Protein AF-A0A382U199-F1 (afdb_monomer_lite)

Structure (mmCIF, N/CA/C/O backbone):
data_AF-A0A382U199-F1
#
_entry.id   AF-A0A382U199-F1
#
loop_
_atom_site.group_PDB
_atom_site.id
_atom_site.type_symbol
_atom_site.label_atom_id
_atom_site.label_alt_id
_atom_site.label_comp_id
_atom_site.label_asym_id
_atom_site.label_entity_id
_atom_site.label_seq_id
_atom_site.pdbx_PDB_ins_code
_atom_site.Cartn_x
_atom_site.Cartn_y
_atom_site.Cartn_z
_atom_site.occupancy
_atom_site.B_iso_or_equiv
_atom_site.auth_seq_id
_atom_site.auth_comp_id
_atom_site.auth_asym_id
_atom_site.auth_atom_id
_atom_site.pdbx_PDB_model_num
ATOM 1 N N . MET A 1 1 ? 4.459 32.334 -35.045 1.00 56.81 1 MET A N 1
ATOM 2 C CA . MET A 1 1 ? 5.236 31.069 -34.989 1.00 56.81 1 MET A CA 1
ATOM 3 C C . MET A 1 1 ? 5.299 30.430 -33.591 1.00 56.81 1 MET A C 1
ATOM 5 O O . MET A 1 1 ? 5.370 29.214 -33.525 1.00 56.81 1 MET A O 1
ATOM 9 N N . LYS A 1 2 ? 5.196 31.190 -32.483 1.00 58.44 2 LYS A N 1
ATOM 10 C CA . LYS A 1 2 ? 5.225 30.644 -31.105 1.00 58.44 2 LYS A CA 1
ATOM 11 C C . LYS A 1 2 ? 4.044 29.714 -30.760 1.00 58.44 2 LYS A C 1
ATOM 13 O O . LYS A 1 2 ? 4.283 28.612 -30.292 1.00 58.44 2 LYS A O 1
ATOM 18 N N . ILE A 1 3 ? 2.803 30.084 -31.106 1.00 66.88 3 ILE A N 1
ATOM 19 C CA . ILE A 1 3 ? 1.591 29.295 -30.781 1.00 66.88 3 ILE A CA 1
ATOM 20 C C . ILE A 1 3 ? 1.611 27.864 -31.347 1.00 66.88 3 ILE A C 1
ATOM 22 O O . ILE A 1 3 ? 1.196 26.929 -30.671 1.00 66.88 3 ILE A O 1
ATOM 26 N N . LYS A 1 4 ? 2.133 27.669 -32.568 1.00 67.38 4 LYS A N 1
ATOM 27 C CA . LYS A 1 4 ? 2.202 26.338 -33.196 1.00 67.38 4 LYS A CA 1
ATOM 28 C C . LYS A 1 4 ? 3.180 25.413 -32.467 1.00 67.38 4 LYS A C 1
ATOM 30 O O . LYS A 1 4 ? 2.926 24.216 -32.389 1.00 67.38 4 LYS A O 1
ATOM 35 N N . ASN A 1 5 ? 4.266 25.958 -31.920 1.00 71.75 5 ASN A N 1
ATOM 36 C CA . ASN A 1 5 ? 5.244 25.174 -31.168 1.00 71.75 5 ASN A CA 1
ATOM 37 C C . ASN A 1 5 ? 4.740 24.862 -29.757 1.00 71.75 5 ASN A C 1
ATOM 39 O O . ASN A 1 5 ? 4.902 23.734 -29.304 1.00 71.75 5 ASN A O 1
ATOM 43 N N . THR A 1 6 ? 4.063 25.807 -29.099 1.00 74.62 6 THR A N 1
ATOM 44 C CA . THR A 1 6 ? 3.455 25.570 -27.780 1.00 74.62 6 THR A CA 1
ATOM 45 C C . THR A 1 6 ? 2.337 24.526 -27.852 1.00 74.62 6 THR A C 1
ATOM 47 O O . THR A 1 6 ? 2.275 23.641 -27.007 1.00 74.62 6 THR A O 1
ATOM 50 N N . PHE A 1 7 ? 1.503 24.567 -28.898 1.00 81.94 7 PHE A N 1
ATOM 51 C CA . PHE A 1 7 ? 0.446 23.573 -29.112 1.00 81.94 7 PHE A CA 1
ATOM 52 C C . PHE A 1 7 ? 1.013 22.169 -29.359 1.00 81.94 7 PHE A C 1
ATOM 54 O O . PHE A 1 7 ? 0.548 21.202 -28.767 1.00 81.94 7 PHE A O 1
ATOM 61 N N . LYS A 1 8 ? 2.070 22.055 -30.174 1.00 79.81 8 LYS A N 1
ATOM 62 C CA . LYS A 1 8 ? 2.770 20.778 -30.376 1.00 79.81 8 LYS A CA 1
ATOM 63 C C . LYS A 1 8 ? 3.344 20.231 -29.069 1.00 79.81 8 LYS A C 1
ATOM 65 O O . LYS A 1 8 ? 3.179 19.048 -28.799 1.00 79.81 8 LYS A O 1
ATOM 70 N N . LEU A 1 9 ? 3.974 21.080 -28.256 1.00 83.12 9 LEU A N 1
ATOM 71 C CA . LEU A 1 9 ? 4.549 20.669 -26.974 1.00 83.12 9 LEU A CA 1
ATOM 72 C C . LEU A 1 9 ? 3.473 20.142 -26.010 1.00 83.12 9 LEU A C 1
ATOM 74 O O . LEU A 1 9 ? 3.666 19.108 -25.380 1.00 83.12 9 LEU A O 1
ATOM 78 N N . LEU A 1 10 ? 2.322 20.820 -25.952 1.00 85.50 10 LEU A N 1
ATOM 79 C CA . LEU A 1 10 ? 1.181 20.408 -25.135 1.00 85.50 10 LEU A CA 1
ATOM 80 C C . LEU A 1 10 ? 0.643 19.033 -25.565 1.00 85.50 10 LEU A C 1
ATOM 82 O O . LEU A 1 10 ? 0.389 18.176 -24.723 1.00 85.50 10 LEU A O 1
ATOM 86 N N . VAL A 1 11 ? 0.513 18.804 -26.875 1.00 85.81 11 VAL A N 1
ATOM 87 C CA . VAL A 1 11 ? 0.045 17.524 -27.428 1.00 85.81 11 VAL A CA 1
ATOM 88 C C . VAL A 1 11 ? 1.038 16.397 -27.134 1.00 85.81 11 VAL A C 1
ATOM 90 O O . VAL A 1 11 ? 0.623 15.318 -26.724 1.00 85.81 11 VAL A O 1
ATOM 93 N N . PHE A 1 12 ? 2.34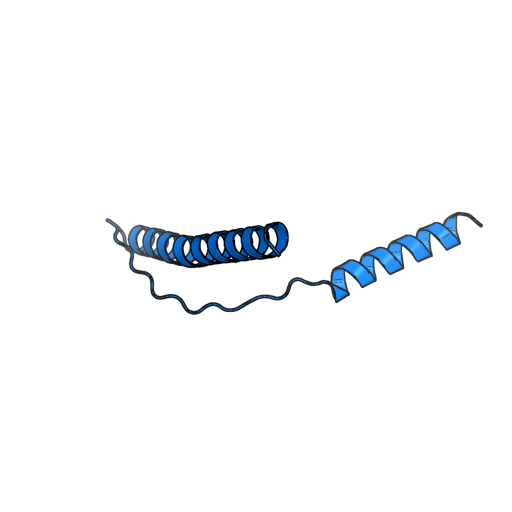3 16.644 -27.269 1.00 84.88 12 PHE A N 1
ATOM 94 C CA . PHE A 1 12 ? 3.364 15.653 -26.912 1.00 84.88 12 PHE A CA 1
ATOM 95 C C . PHE A 1 12 ? 3.365 15.322 -25.414 1.00 84.88 12 PHE A C 1
ATOM 97 O O . PHE A 1 12 ? 3.477 14.151 -25.060 1.00 84.88 12 PHE A O 1
ATOM 104 N N . ALA A 1 13 ? 3.190 16.317 -24.541 1.00 82.19 13 ALA A N 1
ATOM 105 C CA . ALA A 1 13 ? 3.085 16.093 -23.100 1.00 82.19 13 ALA A CA 1
ATOM 106 C C . ALA A 1 13 ? 1.844 15.257 -22.737 1.00 82.19 13 ALA A C 1
ATOM 108 O O . ALA A 1 13 ? 1.936 14.333 -21.933 1.00 82.19 13 ALA A O 1
ATOM 109 N N . LEU A 1 14 ? 0.701 15.527 -23.376 1.00 81.50 14 LEU A N 1
ATOM 110 C CA . LEU A 1 14 ? -0.522 14.736 -23.204 1.00 81.50 14 LEU A CA 1
ATOM 111 C C . LEU A 1 14 ? -0.344 13.283 -23.665 1.00 81.50 14 LEU A C 1
ATOM 113 O O . LEU A 1 14 ? -0.725 12.365 -22.943 1.00 81.50 14 LEU A O 1
ATOM 117 N N . ILE A 1 15 ? 0.271 13.063 -24.831 1.00 82.12 15 ILE A N 1
ATOM 118 C CA . ILE A 1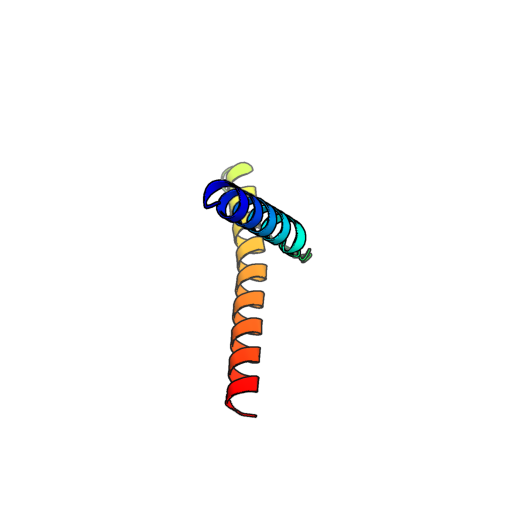 15 ? 0.550 11.712 -25.346 1.00 82.12 15 ILE A CA 1
ATOM 119 C C . ILE A 1 15 ? 1.500 10.961 -24.408 1.00 82.12 15 ILE A C 1
ATOM 121 O O . ILE A 1 15 ? 1.268 9.791 -24.117 1.00 82.12 15 ILE A O 1
ATOM 125 N N . TYR A 1 16 ? 2.531 11.630 -23.888 1.00 81.00 16 TYR A N 1
ATOM 126 C CA . TYR A 1 16 ? 3.466 11.028 -22.940 1.00 81.00 16 TYR A CA 1
ATOM 127 C C .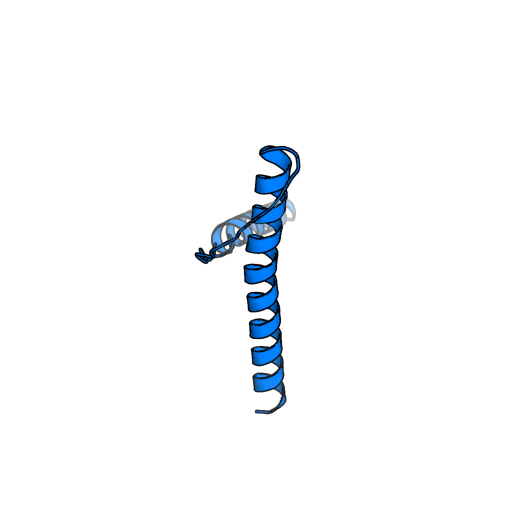 TYR A 1 16 ? 2.758 10.534 -21.671 1.00 81.00 16 TYR A C 1
ATOM 129 O O . TYR A 1 16 ? 2.957 9.392 -21.269 1.00 81.00 16 TYR A O 1
ATOM 137 N N . VAL A 1 17 ? 1.873 11.343 -21.081 1.00 74.62 17 VAL A N 1
ATOM 138 C CA . VAL A 1 17 ? 1.110 10.948 -19.883 1.00 74.62 17 VAL A CA 1
ATOM 139 C C . VAL A 1 17 ? 0.212 9.735 -20.152 1.00 74.62 17 VAL A C 1
ATOM 141 O O . VAL A 1 17 ? 0.129 8.842 -19.313 1.00 74.62 17 VAL A O 1
ATOM 144 N N . VAL A 1 18 ? -0.426 9.665 -21.324 1.00 75.12 18 VAL A N 1
ATOM 145 C CA . VAL A 1 18 ? -1.292 8.530 -21.692 1.00 75.12 18 VAL A CA 1
ATOM 146 C C . VAL A 1 18 ? -0.476 7.261 -21.963 1.00 75.12 18 VAL A C 1
ATOM 148 O O . VAL A 1 18 ? -0.861 6.182 -21.521 1.00 75.12 18 VAL A O 1
ATOM 151 N N . CYS A 1 19 ? 0.660 7.369 -22.655 1.00 71.19 19 CYS A N 1
ATOM 152 C CA . CYS A 1 19 ? 1.503 6.217 -22.991 1.00 71.19 19 CYS A CA 1
ATOM 153 C C . CYS A 1 19 ? 2.290 5.666 -21.794 1.00 71.19 19 CYS A C 1
ATOM 155 O O . CYS A 1 19 ? 2.587 4.475 -21.764 1.00 71.19 19 CYS A O 1
ATOM 157 N N . VAL A 1 20 ? 2.623 6.513 -20.818 1.00 68.44 20 VAL A N 1
ATOM 158 C CA . VAL A 1 20 ? 3.339 6.124 -19.591 1.00 68.44 20 VAL A CA 1
ATOM 159 C C . VAL A 1 20 ? 2.364 5.795 -18.452 1.00 68.44 20 VAL A C 1
ATOM 161 O O . VAL A 1 20 ? 2.798 5.547 -17.331 1.00 68.44 20 VAL A O 1
ATOM 164 N N . GLY A 1 21 ? 1.051 5.756 -18.730 1.00 60.97 21 GLY A N 1
ATOM 165 C CA . GLY A 1 21 ? 0.011 5.349 -17.784 1.00 60.97 21 GLY A CA 1
ATOM 166 C C . GLY A 1 21 ? 0.465 4.138 -16.971 1.00 60.97 21 GLY A C 1
ATOM 167 O O . GLY A 1 21 ? 0.738 3.076 -17.530 1.00 60.97 21 GLY A O 1
ATOM 168 N N . GLY A 1 22 ? 0.656 4.365 -15.669 1.00 59.50 22 GLY A N 1
ATOM 169 C CA . GLY A 1 22 ? 1.440 3.498 -14.795 1.00 59.50 22 GLY A CA 1
ATOM 170 C C . GLY A 1 22 ? 1.026 2.035 -14.901 1.00 59.50 22 GLY A C 1
ATOM 171 O O . GLY A 1 22 ? -0.162 1.710 -14.916 1.00 59.50 22 GLY A O 1
ATOM 172 N N . LYS A 1 23 ? 2.016 1.141 -14.978 1.00 62.38 23 LYS A N 1
ATOM 173 C CA . LYS A 1 23 ? 1.768 -0.301 -14.949 1.00 62.38 23 LYS A CA 1
ATOM 174 C C . LYS A 1 23 ? 1.147 -0.660 -13.602 1.00 62.38 23 LYS A C 1
ATOM 176 O O . LYS A 1 23 ? 1.841 -0.704 -12.593 1.00 62.38 23 LYS A O 1
ATOM 181 N N . VAL A 1 24 ? -0.159 -0.914 -13.593 1.00 65.00 24 VAL A N 1
ATOM 182 C CA . VAL A 1 24 ? -0.854 -1.442 -12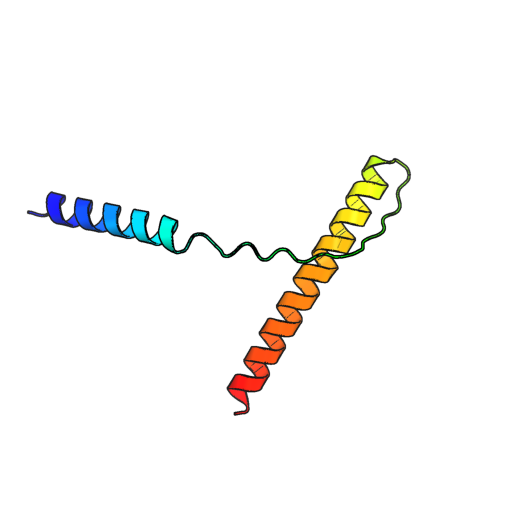.418 1.00 65.00 24 VAL A CA 1
ATOM 183 C C . VAL A 1 24 ? -0.409 -2.889 -12.244 1.00 65.00 24 VAL A C 1
ATOM 185 O O . VAL A 1 24 ? -0.823 -3.768 -12.997 1.00 65.00 24 VAL A O 1
ATOM 188 N N . ASN A 1 25 ? 0.473 -3.126 -11.278 1.00 68.00 25 ASN A N 1
ATOM 189 C CA . ASN A 1 25 ? 0.894 -4.470 -10.913 1.00 68.00 25 ASN A CA 1
ATOM 190 C C . ASN A 1 25 ? -0.101 -5.024 -9.894 1.00 68.00 25 ASN A C 1
ATOM 192 O O . ASN A 1 25 ? -0.218 -4.514 -8.782 1.00 68.00 25 ASN A O 1
ATOM 196 N N . TYR A 1 26 ? -0.851 -6.051 -10.287 1.00 71.88 26 TYR A N 1
ATOM 197 C CA . TYR A 1 26 ? -1.763 -6.722 -9.371 1.00 71.88 26 TYR A CA 1
ATOM 198 C C . TYR A 1 26 ? -0.977 -7.710 -8.512 1.00 71.88 26 TYR A C 1
ATOM 200 O O . TYR A 1 26 ? -0.434 -8.688 -9.026 1.00 71.88 26 TYR A O 1
ATOM 208 N N . VAL A 1 27 ? -0.925 -7.457 -7.206 1.00 77.00 27 VAL A N 1
ATOM 209 C CA . VAL A 1 27 ? -0.235 -8.320 -6.245 1.00 77.00 27 VAL A CA 1
ATOM 210 C C . VAL A 1 27 ? -1.287 -8.952 -5.333 1.00 77.00 27 VAL A C 1
ATOM 212 O O . VAL A 1 27 ? -1.848 -8.252 -4.486 1.00 77.00 27 VAL A O 1
ATOM 215 N N . PRO A 1 28 ? -1.603 -10.251 -5.489 1.00 75.94 28 PRO A N 1
ATOM 216 C CA . PRO A 1 28 ? -2.487 -10.926 -4.553 1.00 75.94 28 PRO A CA 1
ATOM 217 C C . PRO A 1 28 ? -1.796 -11.001 -3.189 1.00 75.94 28 PRO A C 1
ATOM 219 O O . PRO A 1 28 ? -0.645 -11.423 -3.079 1.00 75.94 28 PRO A O 1
ATOM 222 N N . THR A 1 29 ? -2.492 -10.578 -2.139 1.00 82.12 29 THR A N 1
ATOM 223 C CA . THR A 1 29 ? -1.984 -10.632 -0.769 1.00 82.12 29 THR A CA 1
ATOM 224 C C . THR A 1 29 ? -3.120 -10.993 0.168 1.00 82.12 29 THR A C 1
ATOM 226 O O . THR A 1 29 ? -4.210 -10.426 0.103 1.00 82.12 29 THR A O 1
ATOM 229 N N . GLU A 1 30 ? -2.858 -11.952 1.046 1.00 85.62 30 GLU A N 1
ATOM 230 C CA . GLU A 1 30 ? -3.752 -12.276 2.145 1.00 85.62 30 GLU A CA 1
ATOM 231 C C . GLU A 1 30 ? -3.552 -11.279 3.288 1.00 85.62 30 GLU A C 1
ATOM 233 O O . GLU A 1 30 ? -2.428 -10.991 3.722 1.00 85.62 30 GLU A O 1
ATOM 238 N N . ALA A 1 31 ? -4.655 -10.743 3.792 1.00 86.31 31 ALA A N 1
ATOM 239 C CA . ALA A 1 31 ? -4.639 -9.817 4.904 1.00 86.31 31 ALA A CA 1
ATOM 240 C C . ALA A 1 31 ? -5.791 -10.108 5.851 1.00 86.31 31 ALA A C 1
ATOM 242 O O . ALA A 1 31 ? -6.880 -10.510 5.443 1.00 86.31 31 ALA A O 1
ATOM 243 N N . GLN A 1 32 ? -5.510 -9.923 7.131 1.00 89.69 32 GLN A N 1
ATOM 244 C CA . GLN A 1 32 ? -6.463 -10.107 8.208 1.00 89.69 32 GLN A CA 1
ATOM 245 C C . GLN A 1 32 ? -6.506 -8.810 8.994 1.00 89.69 32 GLN A C 1
ATOM 247 O O . GLN A 1 32 ? -5.491 -8.123 9.107 1.00 89.69 32 GLN A O 1
ATOM 252 N N . GLY A 1 33 ? -7.684 -8.489 9.506 1.00 89.75 33 GLY A N 1
ATOM 253 C CA . GLY A 1 33 ? -7.888 -7.301 10.305 1.00 89.75 33 GLY A CA 1
ATOM 254 C C . GLY A 1 33 ? -8.884 -7.558 11.411 1.00 89.75 33 GLY A C 1
ATOM 255 O O . GLY A 1 33 ? -9.773 -8.407 11.285 1.00 89.75 33 GLY A O 1
ATOM 256 N N . SER A 1 34 ? -8.703 -6.832 12.502 1.00 93.50 34 SER A N 1
ATOM 257 C CA . SER A 1 34 ? -9.542 -6.912 13.689 1.00 93.50 34 SER A CA 1
ATOM 258 C C . SER A 1 34 ? -10.156 -5.555 13.995 1.00 93.50 34 SER A C 1
ATOM 260 O O . SER A 1 34 ? -9.626 -4.509 13.628 1.00 93.50 34 SER A O 1
ATOM 262 N N . GLY A 1 35 ? -11.304 -5.556 14.662 1.00 93.06 35 GLY A N 1
ATOM 263 C CA . GLY A 1 35 ? -12.001 -4.321 14.967 1.00 93.06 35 GLY A CA 1
ATOM 264 C C . GLY A 1 35 ? -13.245 -4.534 15.808 1.00 93.06 35 GLY A C 1
ATOM 265 O O . GLY A 1 35 ? -13.849 -5.606 15.796 1.00 93.06 35 GLY A O 1
ATOM 266 N N . VAL A 1 36 ? -13.624 -3.487 16.542 1.00 93.12 36 VAL A N 1
ATOM 267 C CA . VAL A 1 36 ? -14.849 -3.470 17.356 1.00 93.12 36 VAL A CA 1
ATOM 268 C C . VAL A 1 36 ? -16.075 -3.499 16.448 1.00 93.12 36 VAL A C 1
ATOM 270 O O . VAL A 1 36 ? -17.052 -4.190 16.733 1.00 93.12 36 VAL A O 1
ATOM 273 N N . THR A 1 37 ? -16.008 -2.785 15.325 1.00 95.62 37 THR A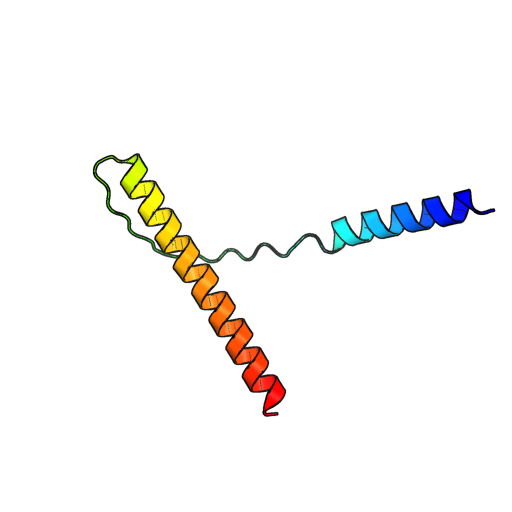 N 1
ATOM 274 C CA . THR A 1 37 ? -17.005 -2.864 14.264 1.00 95.62 37 THR A CA 1
ATOM 275 C C . THR A 1 37 ? -16.451 -3.581 13.039 1.00 95.62 37 THR A C 1
ATOM 277 O O . THR A 1 37 ? -15.243 -3.694 12.825 1.00 95.62 37 THR A O 1
ATOM 280 N N . ARG A 1 38 ? -17.360 -4.036 12.173 1.00 91.19 38 ARG A N 1
ATOM 281 C CA . ARG A 1 38 ? -16.991 -4.665 10.901 1.00 91.19 38 ARG A CA 1
ATOM 282 C C . ARG A 1 38 ? -16.183 -3.721 10.004 1.00 91.19 38 ARG A C 1
ATOM 284 O O . ARG A 1 38 ? -15.291 -4.183 9.304 1.00 91.19 38 ARG A O 1
ATOM 291 N N . ASN A 1 39 ? -16.473 -2.420 10.046 1.00 94.31 39 ASN A N 1
ATOM 292 C CA . ASN A 1 39 ? -15.724 -1.421 9.284 1.00 94.31 39 ASN A CA 1
ATOM 293 C C . ASN A 1 39 ? -14.295 -1.264 9.802 1.00 94.31 39 ASN A C 1
ATOM 295 O O . ASN A 1 39 ? -13.377 -1.147 8.995 1.00 94.31 39 ASN A O 1
ATOM 299 N N . ASP A 1 40 ? -14.099 -1.325 11.119 1.00 93.31 40 ASP A N 1
ATOM 300 C CA . ASP A 1 40 ? -12.763 -1.248 11.713 1.00 93.31 40 ASP A CA 1
ATOM 301 C C . ASP A 1 40 ? -11.920 -2.460 11.301 1.00 93.31 40 ASP A C 1
ATOM 303 O O . ASP A 1 40 ? -10.799 -2.293 10.832 1.00 93.31 40 ASP A O 1
ATOM 307 N N . ALA A 1 41 ? -12.499 -3.666 11.357 1.00 93.44 41 ALA A N 1
ATOM 308 C CA . ALA A 1 41 ? -11.821 -4.891 10.930 1.00 93.44 41 ALA A CA 1
ATOM 309 C C . ALA A 1 41 ? -11.453 -4.875 9.437 1.00 93.44 41 ALA A C 1
ATOM 311 O O . ALA A 1 41 ? -10.386 -5.349 9.051 1.00 93.44 41 ALA A O 1
ATOM 312 N N . ILE A 1 42 ? -12.313 -4.302 8.588 1.00 92.00 42 ILE A N 1
ATOM 313 C CA . ILE A 1 42 ? -12.020 -4.123 7.159 1.00 92.00 42 ILE A CA 1
ATOM 314 C C . ILE A 1 42 ? -10.892 -3.104 6.963 1.00 92.00 42 ILE A C 1
ATOM 316 O O . ILE A 1 42 ? -9.981 -3.354 6.177 1.00 92.00 42 ILE A O 1
ATOM 320 N N . SER A 1 43 ? -10.930 -1.973 7.671 1.00 92.88 43 SER A N 1
ATOM 321 C CA . SER A 1 43 ? -9.894 -0.937 7.591 1.00 92.88 43 SER A CA 1
ATOM 322 C C . SER A 1 43 ? -8.521 -1.471 8.007 1.00 92.88 43 SER A C 1
ATOM 324 O O . SER A 1 43 ? -7.530 -1.246 7.312 1.00 92.88 43 SER A O 1
ATOM 326 N N . ASP A 1 44 ? -8.474 -2.235 9.097 1.00 94.19 44 ASP A N 1
ATOM 327 C CA . ASP A 1 44 ? -7.257 -2.874 9.593 1.00 94.19 44 ASP A CA 1
ATOM 328 C C . ASP A 1 44 ? -6.719 -3.918 8.596 1.00 94.19 44 ASP A C 1
ATOM 330 O O . ASP A 1 44 ? -5.538 -3.906 8.245 1.00 94.19 44 ASP A O 1
ATOM 334 N N . ALA A 1 45 ? -7.601 -4.748 8.021 1.00 92.12 45 ALA A N 1
ATOM 335 C CA . ALA A 1 45 ? -7.218 -5.736 7.011 1.00 92.12 45 ALA A CA 1
ATOM 336 C C . ALA A 1 45 ? -6.651 -5.071 5.748 1.00 92.12 45 ALA A C 1
ATOM 338 O O . ALA A 1 45 ? -5.657 -5.532 5.187 1.00 92.12 45 ALA A O 1
ATOM 339 N N . LEU A 1 46 ? -7.253 -3.965 5.305 1.00 88.88 46 LEU A N 1
ATOM 340 C CA . LEU A 1 46 ? -6.765 -3.204 4.156 1.00 88.88 46 LEU A CA 1
ATOM 341 C C . LEU A 1 46 ? -5.395 -2.580 4.437 1.00 88.88 46 LEU A C 1
ATOM 343 O O . LEU A 1 46 ? -4.501 -2.676 3.597 1.00 88.88 46 LEU A O 1
ATOM 347 N N . GLN A 1 47 ? -5.194 -1.997 5.620 1.00 89.69 47 GLN A N 1
ATOM 348 C CA . GLN A 1 47 ? -3.890 -1.456 6.012 1.00 89.69 47 GLN A CA 1
ATOM 349 C C . GLN A 1 47 ? -2.817 -2.547 6.082 1.00 89.69 47 GLN A C 1
ATOM 351 O O . GLN A 1 47 ? -1.695 -2.336 5.613 1.00 89.69 47 GLN A O 1
ATOM 356 N N . ASN A 1 48 ? -3.164 -3.731 6.591 1.00 90.69 48 ASN A N 1
ATOM 357 C CA . ASN A 1 48 ? -2.270 -4.883 6.613 1.00 90.69 48 ASN A CA 1
ATOM 358 C C . ASN A 1 48 ? -1.882 -5.332 5.191 1.00 90.69 48 ASN A C 1
ATOM 360 O O . ASN A 1 48 ? -0.698 -5.539 4.919 1.00 90.69 48 ASN A O 1
ATOM 364 N N . ALA A 1 49 ? -2.851 -5.413 4.272 1.00 87.06 49 ALA A N 1
ATOM 365 C CA . ALA A 1 49 ? -2.611 -5.772 2.872 1.00 87.06 49 ALA A CA 1
ATOM 366 C C . ALA A 1 49 ? -1.663 -4.784 2.180 1.00 87.06 49 ALA A C 1
ATOM 368 O O . ALA A 1 49 ? -0.655 -5.182 1.594 1.00 87.06 49 ALA A O 1
ATOM 369 N N . VAL A 1 50 ? -1.967 -3.488 2.285 1.00 85.56 50 VAL A N 1
ATOM 370 C CA . VAL A 1 50 ? -1.182 -2.419 1.653 1.00 85.56 50 VAL A CA 1
ATOM 371 C C . VAL A 1 50 ? 0.236 -2.383 2.217 1.00 85.56 50 VAL A C 1
ATOM 373 O O . VAL A 1 50 ? 1.195 -2.267 1.460 1.00 85.56 50 VAL A O 1
ATOM 376 N N . SER A 1 51 ? 0.393 -2.553 3.532 1.00 85.94 51 SER A N 1
ATOM 377 C CA . SER A 1 51 ? 1.713 -2.558 4.173 1.00 85.94 51 SER A CA 1
ATOM 378 C C . SER A 1 51 ? 2.596 -3.710 3.686 1.00 85.94 51 SER A C 1
ATOM 380 O O . SER A 1 51 ? 3.795 -3.515 3.495 1.00 85.94 51 SER A O 1
ATOM 382 N N . LYS A 1 52 ? 2.025 -4.898 3.440 1.00 84.19 52 LYS A N 1
ATOM 383 C CA . LYS A 1 52 ? 2.769 -6.045 2.890 1.00 84.19 52 LYS A CA 1
ATOM 384 C C . LYS A 1 52 ? 3.243 -5.794 1.461 1.00 84.19 52 LYS A C 1
ATOM 386 O O . LYS A 1 52 ? 4.390 -6.098 1.148 1.00 84.19 52 LYS A O 1
ATOM 391 N N . VAL A 1 53 ? 2.384 -5.226 0.613 1.00 83.50 53 VAL A N 1
ATOM 392 C CA . VAL A 1 53 ? 2.723 -4.935 -0.789 1.00 83.50 53 VAL A CA 1
ATOM 393 C C . VAL A 1 53 ? 3.766 -3.821 -0.868 1.00 83.50 53 VAL A C 1
ATOM 395 O O . VAL A 1 53 ? 4.822 -4.018 -1.465 1.00 83.50 53 VAL A O 1
ATOM 398 N N . ASN A 1 54 ? 3.532 -2.701 -0.183 1.00 78.06 54 ASN A N 1
ATOM 399 C CA . ASN A 1 54 ? 4.448 -1.562 -0.199 1.00 78.06 54 ASN A CA 1
ATOM 400 C C . ASN A 1 54 ? 5.790 -1.902 0.467 1.00 78.06 54 ASN A C 1
ATOM 402 O O . ASN A 1 54 ? 6.842 -1.502 -0.021 1.00 78.06 54 ASN A O 1
ATOM 406 N N . GLY A 1 55 ? 5.780 -2.663 1.567 1.00 73.38 55 GLY A N 1
ATOM 407 C CA . GLY A 1 55 ? 7.007 -3.110 2.229 1.00 73.38 55 GLY A CA 1
ATOM 408 C C . GLY A 1 55 ? 7.848 -4.035 1.345 1.00 73.38 55 GLY A C 1
ATOM 409 O O . GLY A 1 55 ? 9.069 -3.893 1.299 1.00 73.38 55 GLY A O 1
ATOM 410 N N . ALA A 1 56 ? 7.205 -4.945 0.606 1.00 69.56 56 ALA A N 1
ATOM 411 C CA . ALA A 1 56 ? 7.886 -5.811 -0.352 1.00 69.56 56 ALA A CA 1
ATOM 412 C C . ALA A 1 56 ? 8.454 -5.026 -1.546 1.00 69.56 56 ALA A C 1
AT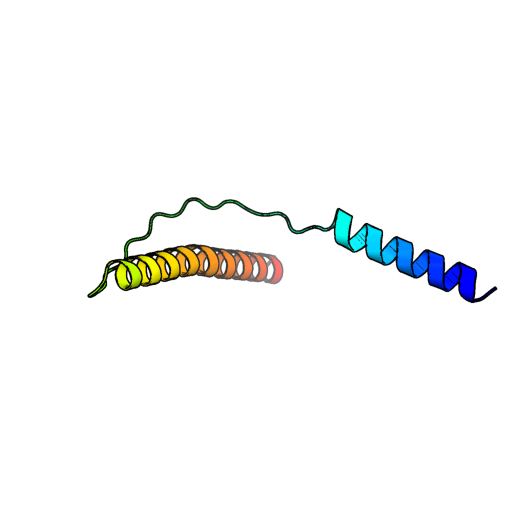OM 414 O O . ALA A 1 56 ? 9.574 -5.304 -1.973 1.00 69.56 56 ALA A O 1
ATOM 415 N N . GLU A 1 57 ? 7.723 -4.032 -2.054 1.00 68.62 57 GLU A N 1
ATOM 416 C CA . GLU A 1 57 ? 8.178 -3.167 -3.147 1.00 68.62 57 GLU A CA 1
ATOM 417 C C . GLU A 1 57 ? 9.398 -2.332 -2.738 1.00 68.62 57 GLU A C 1
ATOM 419 O O . GLU A 1 57 ? 10.422 -2.378 -3.416 1.00 68.62 57 GLU A O 1
ATOM 424 N N . ILE A 1 58 ? 9.348 -1.681 -1.571 1.00 71.56 58 ILE A N 1
ATOM 425 C CA . ILE A 1 58 ? 10.474 -0.907 -1.026 1.00 71.56 58 ILE A CA 1
ATOM 426 C C . ILE A 1 58 ? 11.699 -1.809 -0.800 1.00 71.56 58 ILE A C 1
ATOM 428 O O . ILE A 1 58 ? 12.822 -1.429 -1.134 1.00 71.56 58 ILE A O 1
ATOM 432 N N . ALA A 1 59 ? 11.512 -3.019 -0.263 1.00 67.50 59 ALA A N 1
ATOM 433 C CA . ALA A 1 59 ? 12.608 -3.969 -0.063 1.00 67.50 59 ALA A CA 1
ATOM 434 C C . ALA A 1 59 ? 13.217 -4.453 -1.392 1.00 67.50 59 ALA A C 1
ATOM 436 O O . ALA A 1 59 ? 14.439 -4.598 -1.495 1.00 67.50 59 ALA A O 1
ATOM 437 N N . ALA A 1 60 ? 12.390 -4.683 -2.414 1.00 69.06 60 ALA A N 1
ATOM 438 C CA . ALA A 1 60 ? 12.843 -5.067 -3.748 1.00 69.06 60 ALA A CA 1
ATOM 439 C C . ALA A 1 60 ? 13.606 -3.927 -4.441 1.00 69.06 60 ALA A C 1
ATOM 441 O O . ALA A 1 60 ? 14.661 -4.161 -5.033 1.00 69.06 60 ALA A O 1
ATOM 442 N N . GLU A 1 61 ? 13.114 -2.694 -4.329 1.00 70.94 61 GLU A N 1
ATOM 443 C CA . GLU A 1 61 ? 13.748 -1.498 -4.885 1.00 70.94 61 GLU A CA 1
ATOM 444 C C . GLU A 1 61 ? 15.103 -1.224 -4.213 1.00 70.94 61 GLU A C 1
ATOM 446 O O . GLU A 1 61 ? 16.115 -1.022 -4.888 1.00 70.94 61 GLU A O 1
ATOM 451 N N . MET A 1 62 ? 15.165 -1.349 -2.885 1.00 69.44 62 MET A N 1
ATOM 452 C CA . MET A 1 62 ? 16.404 -1.224 -2.114 1.00 69.44 62 MET A CA 1
ATOM 453 C C . MET A 1 62 ? 17.407 -2.338 -2.446 1.00 69.44 62 MET A C 1
ATOM 455 O O . MET A 1 62 ? 18.593 -2.066 -2.618 1.00 69.44 62 MET A O 1
ATOM 459 N N . SER A 1 63 ? 16.943 -3.581 -2.606 1.00 66.62 63 SER A N 1
ATOM 460 C CA . SER A 1 63 ? 17.799 -4.711 -3.002 1.00 66.62 63 SER A CA 1
ATOM 461 C C . SER A 1 63 ? 18.365 -4.538 -4.413 1.00 66.62 63 SER A C 1
ATOM 463 O O . SER A 1 63 ? 19.534 -4.846 -4.649 1.00 66.62 63 SER A O 1
ATOM 465 N N . ASN A 1 64 ? 17.565 -4.017 -5.347 1.00 67.81 64 ASN A N 1
ATOM 466 C CA . ASN A 1 64 ? 18.030 -3.694 -6.695 1.00 67.81 64 ASN A CA 1
ATOM 467 C C . ASN A 1 64 ? 19.055 -2.557 -6.681 1.00 67.81 64 ASN A C 1
ATOM 469 O O . ASN A 1 64 ? 20.105 -2.704 -7.297 1.00 67.81 64 ASN A O 1
ATOM 473 N N . SER A 1 65 ? 18.801 -1.486 -5.923 1.00 71.69 65 SER A N 1
ATOM 474 C CA . SER A 1 65 ? 19.752 -0.382 -5.750 1.00 71.69 65 SER A CA 1
ATOM 475 C C . SER A 1 65 ? 21.083 -0.859 -5.160 1.00 71.69 65 SER A C 1
ATOM 477 O O . SER A 1 65 ? 22.146 -0.515 -5.671 1.00 71.69 65 SER A O 1
ATOM 479 N N . ILE A 1 66 ? 21.060 -1.714 -4.131 1.00 70.88 66 ILE A N 1
ATOM 480 C CA . ILE A 1 66 ? 22.284 -2.305 -3.569 1.00 70.88 66 ILE A CA 1
ATOM 481 C C . ILE A 1 66 ? 23.002 -3.143 -4.634 1.00 70.88 66 ILE A C 1
ATOM 483 O O . ILE A 1 66 ? 24.190 -2.949 -4.865 1.00 70.88 66 ILE A O 1
ATOM 487 N N . ARG A 1 67 ? 22.296 -4.036 -5.333 1.00 70.94 67 ARG A N 1
ATOM 488 C CA . ARG A 1 67 ? 22.902 -4.875 -6.377 1.00 70.94 67 ARG A CA 1
ATOM 489 C C . ARG A 1 67 ? 23.568 -4.055 -7.487 1.00 70.94 67 ARG A C 1
ATOM 491 O O . ARG A 1 67 ? 24.635 -4.446 -7.939 1.00 70.94 67 ARG A O 1
ATOM 498 N N . GLU A 1 68 ? 22.969 -2.947 -7.912 1.00 67.12 68 GLU A N 1
ATOM 499 C CA . GLU A 1 68 ? 23.540 -2.079 -8.951 1.00 67.12 68 GLU A CA 1
ATOM 500 C C . GLU A 1 68 ? 24.733 -1.248 -8.460 1.00 67.12 68 GLU A C 1
ATOM 502 O O . GLU A 1 68 ? 25.639 -0.982 -9.239 1.00 67.12 68 GLU A O 1
ATOM 507 N N . ASN A 1 69 ? 24.777 -0.869 -7.179 1.00 62.34 69 ASN A N 1
ATOM 508 C CA . ASN A 1 69 ? 25.898 -0.101 -6.618 1.00 62.34 69 ASN A CA 1
ATOM 509 C C . ASN A 1 69 ? 27.134 -0.957 -6.276 1.00 62.34 69 ASN A C 1
ATOM 511 O O . ASN A 1 69 ? 28.218 -0.408 -6.084 1.00 62.34 69 ASN A O 1
ATOM 515 N N . PHE A 1 70 ? 26.983 -2.280 -6.166 1.00 59.16 70 PHE A N 1
ATOM 516 C CA . PHE A 1 70 ? 28.070 -3.218 -5.844 1.00 59.16 70 PHE A CA 1
ATOM 517 C C . PHE A 1 70 ? 28.482 -4.117 -7.024 1.00 59.16 70 PHE A C 1
ATOM 519 O O . PHE A 1 70 ? 29.251 -5.061 -6.824 1.00 59.16 70 PHE A O 1
ATOM 526 N N . SER A 1 71 ? 27.979 -3.842 -8.231 1.00 52.41 71 SER A N 1
ATOM 527 C CA . SER A 1 71 ? 28.308 -4.564 -9.465 1.00 52.41 71 SER A CA 1
ATOM 528 C C . SER A 1 71 ? 29.093 -3.695 -10.440 1.00 52.41 71 SER A C 1
ATOM 530 O O . SER A 1 71 ? 29.757 -4.317 -11.299 1.00 52.41 71 SER A O 1
#

pLDDT: mean 77.87, std 11.2, range [52.41, 95.62]

Secondary structure (DSSP, 8-state):
-HHHHHHHHHHHHHHHHHHT---------------SSHHHHHHHHHHHHHHHHHHHHHHHHHHHHHHHHT-

Radius of gyration: 21.09 Å; chains: 1; bounding box: 45×43×52 Å

Organism: NCBI:txid408172

Sequence (71 aa):
MKIKNTFKLLVFALIYVVCVGGKVNYVPTEAQGSGVTRNDAISDALQNAVSKVNGAEIAAEMSNSIRENFS

Foldseek 3Di:
DVVVVVVVVVVVVVVVCVVPVDDPDDDDDFFFADDPDPVRRVVRRVVRRVCVVVVVVVVVVVVVVVVVVVD